Protein AF-A0A1S8KPB3-F1 (afdb_monomer_lite)

Sequence (61 aa):
MNIPGRHTADGFVRDGEGYIVLAASSSVGHGTIIDTPFGSQGKVYDTCASCHAGWFDVYTR

Foldseek 3Di:
DDAACFDADPFFTAGNVGAFEKEFAPVDDAQDWADDPSPHIHGYHHYDPPHDRPDIDTHGD

Organism: NCBI:txid29394

pLDDT: mean 95.96, std 4.18, range [69.75, 98.56]

Radius of gyration: 10.57 Å; chains: 1; bounding box: 24×18×26 Å

Secondary structure (DSSP, 8-state):
---TT-EEETTEEE-TT-PEEEEE-TTS-TT-EE--TTSS-EEEEEE-TT--TT-EEEPB-

Structure (mmCIF, N/CA/C/O backbone):
data_AF-A0A1S8KPB3-F1
#
_entry.id   AF-A0A1S8KPB3-F1
#
loop_
_atom_site.group_PDB
_atom_site.id
_atom_site.type_symbol
_atom_site.label_atom_id
_atom_site.label_alt_id
_atom_site.label_comp_id
_atom_site.label_asym_id
_atom_site.label_entity_id
_atom_site.label_seq_id
_atom_site.pdbx_PDB_ins_code
_atom_site.Cartn_x
_atom_site.Cartn_y
_atom_site.Cartn_z
_atom_site.occupancy
_atom_site.B_iso_or_equiv
_atom_site.auth_seq_id
_atom_site.auth_comp_id
_atom_site.auth_asym_id
_atom_site.auth_atom_id
_atom_site.pdbx_PDB_model_num
ATOM 1 N N . MET A 1 1 ? 11.841 -2.769 6.724 1.00 69.75 1 MET A N 1
ATOM 2 C CA . MET A 1 1 ? 10.820 -1.846 6.193 1.00 69.75 1 MET A CA 1
ATOM 3 C C . MET A 1 1 ? 10.326 -0.966 7.332 1.00 69.75 1 MET A C 1
ATOM 5 O O . MET A 1 1 ? 9.925 -1.503 8.359 1.00 69.75 1 MET A O 1
ATOM 9 N N . ASN A 1 2 ? 10.445 0.356 7.204 1.00 90.12 2 ASN A N 1
ATOM 10 C CA . ASN A 1 2 ? 9.992 1.304 8.223 1.00 90.12 2 ASN A CA 1
ATOM 11 C C . ASN A 1 2 ? 8.647 1.894 7.777 1.00 90.12 2 ASN A C 1
ATOM 13 O O . ASN A 1 2 ? 8.622 2.704 6.856 1.00 90.12 2 ASN A O 1
ATOM 17 N N . ILE A 1 3 ? 7.549 1.449 8.392 1.00 96.25 3 ILE A N 1
ATOM 18 C CA . ILE A 1 3 ? 6.195 1.963 8.139 1.00 96.25 3 ILE A CA 1
ATOM 19 C C . ILE A 1 3 ? 5.823 2.841 9.343 1.00 96.25 3 ILE A C 1
ATOM 21 O O . ILE A 1 3 ? 5.625 2.301 10.438 1.00 96.25 3 ILE A O 1
ATOM 25 N N . PRO A 1 4 ? 5.754 4.174 9.192 1.00 96.75 4 PRO A N 1
ATOM 26 C CA . PRO A 1 4 ? 5.393 5.067 10.290 1.00 96.75 4 PRO A CA 1
ATOM 27 C C . PRO A 1 4 ? 4.014 4.720 10.856 1.00 96.75 4 PRO A C 1
ATOM 29 O O . PRO A 1 4 ? 3.065 4.547 10.099 1.00 96.75 4 PRO A O 1
ATOM 32 N N . GLY A 1 5 ? 3.900 4.601 12.182 1.00 97.50 5 GLY A N 1
ATOM 33 C CA . GLY A 1 5 ? 2.621 4.314 12.846 1.00 97.50 5 GLY A CA 1
ATOM 34 C C . GLY A 1 5 ? 2.007 2.950 12.505 1.00 97.50 5 GLY A C 1
ATOM 35 O O . GLY A 1 5 ? 0.789 2.796 12.593 1.00 97.50 5 GLY A O 1
ATOM 36 N N . ARG A 1 6 ? 2.832 1.969 12.106 1.00 97.50 6 ARG A N 1
ATOM 37 C CA . ARG A 1 6 ? 2.382 0.621 11.741 1.00 97.50 6 ARG A CA 1
ATOM 38 C C . ARG A 1 6 ? 1.471 0.017 12.809 1.00 97.50 6 ARG A C 1
ATOM 40 O O . ARG A 1 6 ? 1.904 -0.218 13.937 1.00 97.50 6 ARG A O 1
ATOM 47 N N . HIS A 1 7 ? 0.258 -0.334 12.415 1.00 97.44 7 HIS A N 1
ATOM 48 C CA . HIS A 1 7 ? -0.693 -1.055 13.255 1.00 97.44 7 HIS A CA 1
ATOM 49 C C . HIS A 1 7 ? -1.542 -2.009 12.406 1.00 97.44 7 HIS A C 1
ATOM 51 O O . HIS A 1 7 ? -1.355 -2.114 11.194 1.00 97.44 7 HIS A O 1
ATOM 57 N N . THR A 1 8 ? -2.447 -2.741 13.052 1.00 97.88 8 THR A N 1
ATOM 58 C CA . THR A 1 8 ? -3.423 -3.604 12.380 1.00 97.88 8 THR A CA 1
ATOM 59 C C . THR A 1 8 ? -4.825 -3.095 12.687 1.00 97.88 8 THR A C 1
ATOM 61 O O . THR A 1 8 ? -5.143 -2.881 13.856 1.00 97.88 8 THR A O 1
ATOM 64 N N . ALA A 1 9 ? -5.655 -2.938 11.658 1.00 96.81 9 ALA A N 1
ATOM 65 C CA . ALA A 1 9 ? -7.084 -2.666 11.793 1.00 96.81 9 ALA A CA 1
ATOM 66 C C . ALA A 1 9 ? -7.847 -3.274 10.608 1.00 96.81 9 ALA A C 1
ATOM 68 O O . ALA A 1 9 ? -7.348 -3.272 9.480 1.00 96.81 9 ALA A O 1
ATOM 69 N N . ASP A 1 10 ? -9.040 -3.806 10.877 1.00 95.19 10 ASP A N 1
ATOM 70 C CA . ASP A 1 10 ? -9.924 -4.457 9.893 1.00 95.19 10 ASP A CA 1
ATOM 71 C C . ASP A 1 10 ? -9.269 -5.616 9.116 1.00 95.19 10 ASP A C 1
ATOM 73 O O . ASP A 1 10 ? -9.575 -5.850 7.952 1.00 95.19 10 ASP A O 1
ATOM 77 N N . GLY A 1 11 ? -8.334 -6.334 9.750 1.00 96.81 11 GLY A N 1
ATOM 78 C CA . GLY A 1 11 ? -7.592 -7.447 9.135 1.00 96.81 11 GLY A CA 1
ATOM 79 C C . GLY A 1 11 ? -6.404 -7.026 8.261 1.00 96.81 11 GLY A C 1
ATOM 80 O O . GLY A 1 11 ? -5.685 -7.881 7.743 1.00 96.81 11 GLY A O 1
ATOM 81 N N . PHE A 1 12 ? -6.145 -5.723 8.127 1.00 98.06 12 PHE A N 1
ATOM 82 C CA . PHE A 1 12 ? -5.053 -5.184 7.319 1.00 98.06 12 PHE A CA 1
ATOM 83 C C . PHE A 1 12 ? -3.962 -4.559 8.182 1.00 98.06 12 PHE A C 1
ATOM 85 O O . PHE A 1 12 ? -4.227 -3.947 9.220 1.00 98.06 12 PHE A O 1
ATOM 92 N N . VAL A 1 13 ? -2.716 -4.676 7.731 1.00 98.19 13 VAL A N 1
ATOM 93 C CA . VAL A 1 13 ? -1.619 -3.844 8.223 1.00 98.19 13 VAL A CA 1
ATOM 94 C C . VAL A 1 13 ? -1.774 -2.457 7.606 1.00 98.19 13 VAL A C 1
ATOM 96 O O . VAL A 1 13 ? -1.912 -2.327 6.389 1.00 98.19 13 VAL A O 1
ATOM 99 N N . ARG A 1 14 ? -1.732 -1.424 8.445 1.00 98.06 14 ARG A N 1
ATOM 100 C CA . ARG A 1 14 ? -1.913 -0.024 8.053 1.00 98.06 14 ARG A CA 1
ATOM 101 C C . ARG A 1 14 ? -0.769 0.857 8.549 1.00 98.06 14 ARG A C 1
ATOM 103 O O . ARG A 1 14 ? -0.099 0.505 9.526 1.00 98.06 14 ARG A O 1
ATOM 110 N N . ASP A 1 15 ? -0.542 1.983 7.878 1.00 98.00 15 ASP A N 1
ATOM 111 C CA . ASP A 1 15 ? 0.318 3.064 8.375 1.00 98.00 15 ASP A CA 1
ATOM 112 C C . ASP A 1 15 ? -0.421 3.955 9.395 1.00 98.00 15 ASP A C 1
ATOM 114 O O . ASP A 1 15 ? -1.610 3.775 9.652 1.00 98.00 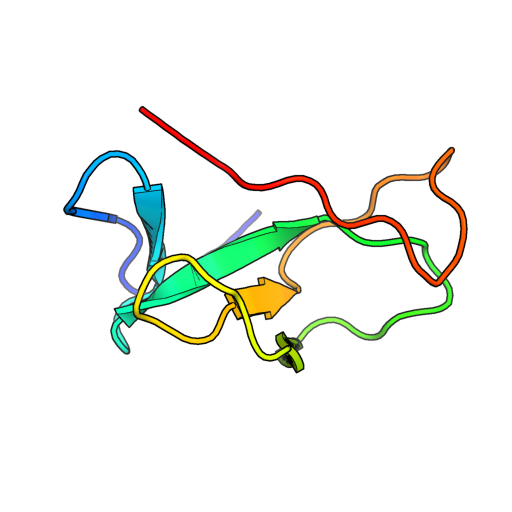15 ASP A O 1
ATOM 118 N N . GLY A 1 16 ? 0.279 4.918 9.998 1.00 98.06 16 GLY A N 1
ATOM 119 C CA . GLY A 1 16 ? -0.288 5.828 10.999 1.00 98.06 16 GLY A CA 1
ATOM 120 C C . GLY A 1 16 ? -1.358 6.792 10.476 1.00 98.06 16 GLY A C 1
ATOM 121 O O . GLY A 1 16 ? -2.076 7.376 11.281 1.00 98.06 16 GLY A O 1
ATOM 122 N N . GLU A 1 17 ? -1.480 6.952 9.158 1.00 97.75 17 GLU A N 1
ATOM 123 C CA . GLU A 1 17 ? -2.526 7.753 8.509 1.00 97.75 17 GLU A CA 1
ATOM 124 C C . GLU A 1 17 ? -3.745 6.894 8.121 1.00 97.75 17 GLU A C 1
ATOM 126 O O . GLU A 1 17 ? -4.772 7.426 7.706 1.00 97.75 17 GLU A O 1
ATOM 131 N N . GLY A 1 18 ? -3.656 5.570 8.290 1.00 97.44 18 GLY A N 1
ATOM 132 C CA . GLY A 1 18 ? -4.733 4.616 8.037 1.00 97.44 18 GLY A CA 1
ATOM 133 C C . GLY A 1 18 ? -4.683 3.942 6.664 1.00 97.44 18 GLY A C 1
ATOM 134 O O . GLY A 1 18 ? -5.571 3.133 6.375 1.00 97.44 18 GLY A O 1
ATOM 135 N N . TYR A 1 19 ? -3.665 4.206 5.836 1.00 98.44 19 TYR A N 1
ATOM 136 C CA . TYR A 1 19 ? -3.522 3.555 4.530 1.00 98.44 19 TYR A CA 1
ATOM 137 C C . TYR A 1 19 ? -3.134 2.087 4.686 1.00 98.44 19 TYR A C 1
ATOM 139 O O . TYR A 1 19 ? -2.266 1.748 5.491 1.00 98.44 19 TYR A O 1
ATOM 147 N N . ILE A 1 20 ? -3.736 1.218 3.872 1.00 98.56 20 ILE A N 1
ATOM 148 C CA . ILE A 1 20 ? -3.377 -0.203 3.801 1.00 98.56 20 ILE A CA 1
ATOM 149 C C . ILE A 1 20 ? -1.962 -0.335 3.232 1.00 98.56 20 ILE A C 1
ATOM 151 O O . ILE A 1 20 ? -1.629 0.265 2.212 1.00 98.56 20 ILE A O 1
ATOM 155 N N . VAL A 1 21 ? -1.117 -1.130 3.879 1.00 98.44 21 VAL A N 1
ATOM 156 C CA . VAL A 1 21 ? 0.261 -1.346 3.432 1.00 98.44 21 VAL A CA 1
ATOM 157 C C . VAL A 1 21 ? 0.274 -2.278 2.224 1.00 98.44 21 VAL A C 1
ATOM 159 O O . VAL A 1 21 ? -0.213 -3.410 2.303 1.00 98.44 21 VAL A O 1
ATOM 162 N N . LEU A 1 22 ? 0.860 -1.796 1.126 1.00 98.19 22 LEU A N 1
ATOM 163 C CA . LEU A 1 22 ? 0.990 -2.536 -0.126 1.00 98.19 22 LEU A CA 1
ATOM 164 C C . LEU A 1 22 ? 2.457 -2.827 -0.472 1.00 98.19 22 LEU A C 1
ATOM 166 O O . LEU A 1 22 ? 3.333 -1.983 -0.244 1.00 98.19 22 LEU A O 1
ATOM 170 N N . ALA A 1 23 ? 2.697 -3.972 -1.112 1.00 98.00 23 ALA A N 1
ATOM 171 C CA . ALA A 1 23 ? 3.858 -4.163 -1.978 1.00 98.00 23 ALA A CA 1
ATOM 172 C C . ALA A 1 23 ? 3.439 -4.064 -3.445 1.00 98.00 23 ALA A C 1
ATOM 174 O O . ALA A 1 23 ? 2.333 -4.465 -3.807 1.00 98.00 23 ALA A O 1
ATOM 175 N N . ALA A 1 24 ? 4.321 -3.546 -4.292 1.00 97.88 24 ALA A N 1
ATOM 176 C CA . ALA A 1 24 ? 4.067 -3.408 -5.724 1.00 97.88 24 ALA A CA 1
ATOM 177 C C . ALA A 1 24 ? 5.312 -3.754 -6.548 1.00 97.88 24 ALA A C 1
ATOM 179 O O . ALA A 1 24 ? 6.406 -3.916 -6.007 1.00 97.88 24 ALA A O 1
ATOM 180 N N . SER A 1 25 ? 5.156 -3.858 -7.868 1.00 97.56 25 SER A N 1
ATOM 181 C CA . SER A 1 25 ? 6.294 -3.958 -8.791 1.00 97.56 25 SER A CA 1
ATOM 182 C C . SER A 1 25 ? 7.289 -2.807 -8.590 1.00 97.56 25 SER A C 1
ATOM 184 O O . SER A 1 25 ? 6.893 -1.700 -8.232 1.00 97.56 25 SER A O 1
ATOM 186 N N . SER A 1 26 ? 8.569 -3.022 -8.906 1.00 96.00 26 SER A N 1
ATOM 187 C CA . SER A 1 26 ? 9.612 -1.985 -8.809 1.00 96.00 26 SER A CA 1
ATOM 188 C C . SER A 1 26 ? 9.377 -0.770 -9.718 1.00 96.00 26 SER A C 1
ATOM 190 O O . SER A 1 26 ? 10.004 0.270 -9.528 1.00 96.00 26 SER A O 1
ATOM 192 N N . SER A 1 27 ? 8.466 -0.875 -10.691 1.00 95.69 27 SER A N 1
ATOM 193 C CA . SER A 1 27 ? 8.016 0.249 -11.517 1.00 95.69 27 SER A CA 1
ATOM 194 C C . SER A 1 27 ? 7.033 1.190 -10.806 1.00 95.69 27 SER A C 1
ATOM 196 O O . SER A 1 27 ? 6.712 2.243 -11.353 1.00 95.69 27 SER A O 1
ATOM 198 N N . VAL A 1 28 ? 6.514 0.815 -9.631 1.00 96.81 28 VAL A N 1
ATOM 199 C CA . VAL A 1 28 ? 5.603 1.632 -8.821 1.00 96.81 28 VAL A CA 1
ATOM 200 C C . VAL A 1 28 ? 6.376 2.206 -7.637 1.00 96.81 28 VAL A C 1
ATOM 202 O O . VAL A 1 28 ? 7.028 1.484 -6.888 1.00 96.81 28 VAL A O 1
ATOM 205 N N . GLY A 1 29 ? 6.325 3.528 -7.483 1.00 95.81 29 GLY A N 1
ATOM 206 C CA . GLY A 1 29 ? 7.099 4.233 -6.469 1.00 95.81 29 GLY A CA 1
ATOM 207 C C . GLY A 1 29 ? 6.632 3.951 -5.039 1.00 95.81 29 GLY A C 1
ATOM 208 O O . GLY A 1 29 ? 5.443 3.817 -4.755 1.00 95.81 29 GLY A O 1
ATOM 209 N N . HIS A 1 30 ? 7.584 3.937 -4.107 1.00 96.25 30 HIS A N 1
ATOM 210 C CA . HIS A 1 30 ? 7.288 3.986 -2.677 1.00 96.25 30 HIS A CA 1
ATOM 211 C C . HIS A 1 30 ? 6.491 5.260 -2.341 1.00 96.25 30 HIS A C 1
ATOM 213 O O . HIS A 1 30 ? 6.840 6.353 -2.789 1.00 96.25 30 HIS A O 1
ATOM 219 N N . GLY A 1 31 ? 5.430 5.132 -1.546 1.00 97.69 31 GLY A N 1
ATOM 220 C CA . GLY A 1 31 ? 4.503 6.210 -1.202 1.00 97.69 31 GLY A CA 1
ATOM 221 C C 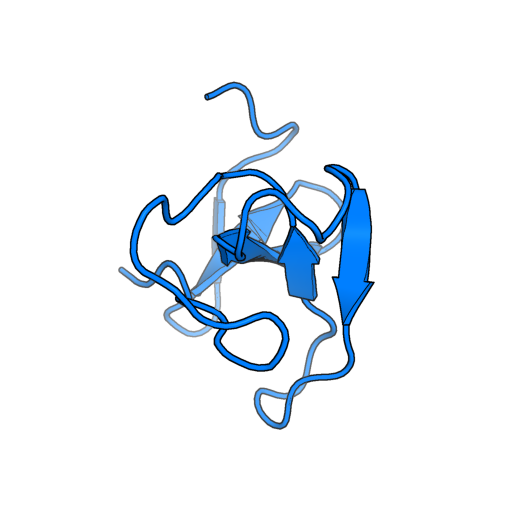. GLY A 1 31 ? 3.363 6.424 -2.202 1.00 97.69 31 GLY A C 1
ATOM 222 O O . GLY A 1 31 ? 2.476 7.226 -1.914 1.00 97.69 31 GLY A O 1
ATOM 223 N N . THR A 1 32 ? 3.336 5.720 -3.341 1.00 98.06 32 THR A N 1
ATOM 224 C CA . THR A 1 32 ? 2.197 5.780 -4.268 1.00 98.06 32 THR A CA 1
ATOM 225 C C . THR A 1 32 ? 0.917 5.328 -3.564 1.00 98.06 32 THR A C 1
ATOM 227 O O . THR A 1 32 ? 0.895 4.274 -2.926 1.00 98.06 32 THR A O 1
ATOM 230 N N . ILE A 1 33 ? -0.138 6.134 -3.695 1.00 98.38 33 ILE A N 1
ATOM 231 C CA . ILE A 1 33 ? -1.471 5.858 -3.153 1.00 98.38 33 ILE A CA 1
ATOM 232 C C . ILE A 1 33 ? -2.316 5.190 -4.238 1.00 98.38 33 ILE A C 1
ATOM 234 O O . ILE A 1 33 ? -2.334 5.653 -5.379 1.00 98.38 33 ILE A O 1
ATOM 238 N N . ILE A 1 34 ? -3.001 4.106 -3.879 1.00 97.44 34 ILE A N 1
ATOM 239 C CA . ILE A 1 34 ? -3.814 3.282 -4.776 1.00 97.44 34 ILE A CA 1
ATOM 240 C C . ILE A 1 34 ? -5.206 3.100 -4.167 1.00 97.44 34 ILE A C 1
ATOM 242 O O . ILE A 1 34 ? -5.337 2.793 -2.978 1.00 97.44 34 ILE A O 1
ATOM 246 N N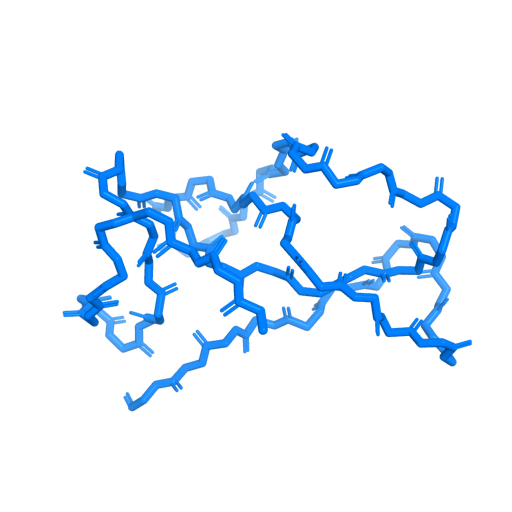 . AS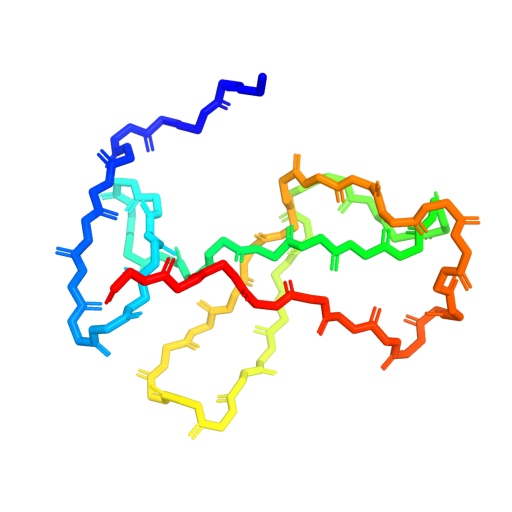P A 1 35 ? -6.249 3.255 -4.980 1.00 97.88 35 ASP A N 1
ATOM 247 C CA . ASP A 1 35 ? -7.611 2.930 -4.563 1.00 97.88 35 ASP A CA 1
ATOM 248 C C . ASP A 1 35 ? -7.766 1.421 -4.389 1.00 97.88 35 ASP A C 1
ATOM 250 O O . ASP A 1 35 ? -7.346 0.631 -5.236 1.00 97.88 35 ASP A O 1
ATOM 254 N N . THR A 1 36 ? -8.393 1.010 -3.288 1.00 96.75 36 THR A N 1
ATOM 255 C CA . THR A 1 36 ? -8.658 -0.403 -3.017 1.00 96.75 36 THR A CA 1
ATOM 256 C C . THR A 1 36 ? -10.144 -0.630 -2.757 1.00 96.75 36 THR A C 1
ATOM 258 O O . THR A 1 36 ? -10.826 0.258 -2.236 1.00 96.75 36 THR A O 1
ATOM 261 N N . PRO A 1 37 ? -10.667 -1.831 -3.051 1.00 96.81 37 PRO A N 1
ATOM 262 C CA . PRO A 1 37 ? -12.047 -2.180 -2.734 1.00 96.81 37 PRO A CA 1
ATOM 263 C C . PRO A 1 37 ? -12.261 -2.496 -1.240 1.00 96.81 37 PRO A C 1
ATOM 265 O O . PRO A 1 37 ? -13.350 -2.915 -0.860 1.00 96.81 37 PRO A O 1
ATOM 268 N N . PHE A 1 38 ? -11.251 -2.311 -0.380 1.00 96.06 38 PHE A N 1
ATOM 269 C CA . PHE A 1 38 ? -11.268 -2.721 1.031 1.00 96.06 38 PHE A CA 1
ATOM 270 C C . PHE A 1 38 ? -11.723 -1.611 1.993 1.00 96.06 38 PHE A C 1
ATOM 272 O O . PHE A 1 38 ? -11.505 -1.697 3.198 1.00 96.06 38 PHE A O 1
ATOM 279 N N . GLY A 1 39 ? -12.333 -0.543 1.470 1.00 93.00 39 GLY A N 1
ATOM 280 C CA . GLY A 1 39 ? -12.841 0.574 2.275 1.00 93.00 39 GLY A CA 1
ATOM 281 C C . GLY A 1 39 ? -11.769 1.555 2.761 1.00 93.00 39 GLY A C 1
ATOM 282 O O . GLY A 1 39 ? -12.059 2.447 3.554 1.00 93.00 39 GLY A O 1
ATOM 283 N N . SER A 1 40 ? -10.521 1.423 2.312 1.00 96.31 40 SER A N 1
ATOM 284 C CA . SER A 1 40 ? -9.445 2.391 2.560 1.00 96.31 40 SER A CA 1
ATOM 285 C C . SER A 1 40 ? -8.442 2.368 1.413 1.00 96.31 40 SER A C 1
ATOM 287 O O . SER A 1 40 ? -8.224 1.325 0.800 1.00 96.31 40 SER A O 1
ATOM 289 N N . GLN A 1 41 ? -7.821 3.505 1.111 1.00 98.44 41 GLN A N 1
ATOM 290 C CA . GLN A 1 41 ? -6.742 3.535 0.126 1.00 98.44 41 GLN A CA 1
ATOM 291 C C . GLN A 1 41 ? -5.516 2.780 0.655 1.00 98.44 41 GLN A C 1
ATOM 293 O O . GLN A 1 41 ? -5.294 2.682 1.865 1.00 98.44 41 GLN A O 1
ATOM 298 N N . GLY A 1 42 ? -4.721 2.237 -0.259 1.00 98.31 42 GLY A N 1
ATOM 299 C CA . GLY A 1 42 ? -3.445 1.614 0.049 1.00 98.31 42 GLY A CA 1
ATOM 300 C C . GLY A 1 42 ? -2.282 2.534 -0.293 1.00 98.31 42 GLY A C 1
ATOM 301 O O . GLY A 1 42 ? -2.400 3.391 -1.166 1.00 98.31 42 GLY A O 1
ATOM 302 N N . LYS A 1 43 ? -1.153 2.349 0.387 1.00 98.50 43 LYS A N 1
ATOM 303 C CA . LYS A 1 43 ? 0.094 3.070 0.136 1.00 98.50 43 LYS A CA 1
ATOM 304 C C . LYS A 1 43 ? 1.225 2.062 -0.044 1.00 98.50 43 LYS A C 1
ATOM 306 O O . LYS A 1 43 ? 1.390 1.144 0.763 1.00 98.50 43 LYS A O 1
ATOM 311 N N . VAL A 1 44 ? 1.982 2.212 -1.127 1.00 98.00 44 VAL A N 1
ATOM 312 C CA . VAL A 1 44 ? 3.089 1.309 -1.462 1.00 98.00 44 VAL A CA 1
ATOM 313 C C . VAL A 1 44 ? 4.251 1.561 -0.513 1.00 98.00 44 VAL A C 1
ATOM 315 O O . VAL A 1 44 ? 4.812 2.654 -0.500 1.00 98.00 44 VAL A O 1
ATOM 318 N N . TYR A 1 45 ? 4.629 0.546 0.257 1.00 98.00 45 TYR A N 1
ATOM 319 C CA . TYR A 1 45 ? 5.782 0.613 1.151 1.00 98.00 45 TYR A CA 1
ATOM 320 C C . TYR A 1 45 ? 6.861 -0.439 0.848 1.00 98.00 45 TYR A C 1
ATOM 322 O O . TYR A 1 45 ? 7.984 -0.323 1.342 1.00 98.00 45 TYR A O 1
ATOM 330 N N . ASP A 1 46 ? 6.526 -1.486 0.092 1.00 97.25 46 ASP A N 1
ATOM 331 C CA . ASP A 1 46 ? 7.442 -2.587 -0.214 1.00 97.25 46 ASP A CA 1
ATOM 332 C C . ASP A 1 46 ? 7.485 -2.888 -1.714 1.00 97.25 46 ASP A C 1
ATOM 334 O O . ASP A 1 46 ? 6.640 -2.439 -2.494 1.00 97.25 46 ASP A O 1
ATOM 338 N N . THR A 1 47 ? 8.486 -3.661 -2.120 1.00 96.62 47 THR A N 1
ATOM 339 C CA . THR A 1 47 ? 8.676 -4.092 -3.505 1.00 96.62 47 THR A CA 1
ATOM 340 C C . THR A 1 47 ? 8.436 -5.592 -3.645 1.00 96.62 47 THR A C 1
ATOM 342 O O . THR A 1 47 ? 9.151 -6.407 -3.068 1.00 96.62 47 THR A O 1
ATOM 345 N N . CYS A 1 48 ? 7.492 -5.966 -4.504 1.00 95.19 48 CYS A N 1
ATOM 346 C CA . CYS A 1 48 ? 7.348 -7.316 -5.026 1.00 95.19 48 CYS A CA 1
ATOM 347 C C . CYS A 1 48 ? 8.143 -7.444 -6.337 1.00 95.19 48 CYS A C 1
ATOM 349 O O . CYS A 1 48 ? 7.699 -7.021 -7.407 1.00 95.19 48 CYS A O 1
ATOM 351 N N . ALA A 1 49 ? 9.330 -8.054 -6.268 1.00 92.50 49 ALA A N 1
ATOM 352 C CA . ALA A 1 49 ? 10.256 -8.152 -7.404 1.00 92.50 49 ALA A CA 1
ATOM 353 C C . ALA A 1 49 ? 9.719 -8.967 -8.598 1.00 92.50 49 ALA A C 1
ATOM 355 O O . ALA A 1 49 ? 10.227 -8.835 -9.707 1.00 92.50 49 ALA A O 1
ATOM 356 N N . SER A 1 50 ? 8.717 -9.823 -8.375 1.00 93.38 50 SER A N 1
ATOM 357 C CA . SER A 1 50 ? 8.106 -10.676 -9.408 1.00 93.38 50 SER A CA 1
ATOM 358 C C . SER A 1 50 ? 6.696 -10.232 -9.816 1.00 93.38 50 SER A C 1
ATOM 360 O O . SER A 1 50 ? 6.064 -10.903 -10.627 1.00 93.38 50 SER A O 1
ATOM 362 N N . CYS A 1 51 ? 6.193 -9.116 -9.279 1.00 92.06 51 CYS A N 1
ATOM 363 C CA . CYS A 1 51 ? 4.863 -8.608 -9.602 1.00 92.06 51 CYS A CA 1
ATOM 364 C C . CYS A 1 51 ? 4.881 -7.753 -10.874 1.00 92.06 51 CYS A C 1
ATOM 366 O O . CYS A 1 51 ? 5.798 -6.959 -11.111 1.00 92.06 51 CYS A O 1
ATOM 368 N N . HIS A 1 52 ? 3.820 -7.864 -11.673 1.00 92.81 52 HIS A N 1
ATOM 369 C CA . HIS A 1 52 ? 3.549 -6.930 -12.763 1.00 92.81 52 HIS A CA 1
ATOM 370 C C . HIS A 1 52 ? 3.036 -5.587 -12.220 1.00 92.81 52 HIS A C 1
ATOM 372 O O . HIS A 1 52 ? 2.558 -5.507 -11.092 1.00 92.81 52 HIS A O 1
ATOM 378 N N . ALA A 1 53 ? 3.098 -4.522 -13.025 1.00 87.44 53 ALA A N 1
ATOM 379 C CA . ALA A 1 53 ? 2.777 -3.160 -12.577 1.00 87.44 53 ALA A CA 1
ATOM 380 C C . ALA A 1 53 ? 1.345 -2.975 -12.025 1.00 87.44 53 ALA A C 1
ATOM 382 O O . ALA A 1 53 ? 1.112 -2.061 -11.244 1.00 87.44 53 ALA A O 1
ATOM 383 N N . GLY A 1 54 ? 0.395 -3.830 -12.420 1.00 91.81 54 GLY A N 1
ATOM 384 C CA . GLY A 1 54 ? -0.983 -3.810 -11.915 1.00 91.81 54 GLY A CA 1
ATOM 385 C C . GLY A 1 54 ? -1.252 -4.765 -10.750 1.00 91.81 54 GLY A C 1
ATOM 386 O O . GLY A 1 54 ? -2.413 -4.975 -10.409 1.00 91.81 54 GLY A O 1
ATOM 387 N N . TRP A 1 55 ? -0.223 -5.414 -10.200 1.00 95.44 55 TRP A N 1
ATOM 388 C CA . TRP A 1 55 ? -0.351 -6.387 -9.116 1.00 95.44 55 TRP A CA 1
ATOM 389 C C . TRP A 1 55 ? 0.166 -5.786 -7.813 1.00 95.44 55 TRP A C 1
ATOM 391 O O . TRP A 1 55 ? 1.275 -5.252 -7.763 1.00 95.44 55 TRP A O 1
ATOM 401 N N . PHE A 1 56 ? -0.654 -5.898 -6.772 1.00 97.62 56 PHE A N 1
ATOM 402 C CA . PHE A 1 56 ? -0.388 -5.335 -5.457 1.00 97.62 56 PHE A CA 1
ATOM 403 C C . PHE A 1 56 ? -0.632 -6.399 -4.393 1.00 97.62 56 PHE A C 1
ATOM 405 O O . PHE A 1 56 ? -1.740 -6.930 -4.301 1.00 97.62 56 PHE A O 1
ATOM 412 N N . ASP A 1 57 ? 0.381 -6.674 -3.577 1.00 97.31 57 ASP A N 1
ATOM 413 C CA . ASP A 1 57 ? 0.219 -7.536 -2.410 1.00 97.31 57 ASP A CA 1
ATOM 414 C C . ASP A 1 57 ? -0.271 -6.700 -1.233 1.00 97.31 57 ASP A C 1
ATOM 416 O O . ASP A 1 57 ? 0.291 -5.649 -0.916 1.00 97.31 57 ASP A O 1
ATOM 420 N N . VAL A 1 58 ? -1.312 -7.188 -0.566 1.00 97.56 58 VAL A N 1
ATOM 421 C CA . VAL A 1 58 ? -1.895 -6.556 0.618 1.00 97.56 58 VAL A CA 1
ATOM 422 C C . VAL A 1 58 ? -1.362 -7.242 1.867 1.00 97.56 58 VAL A C 1
ATOM 424 O O . VAL A 1 58 ? -1.453 -8.462 2.001 1.00 97.56 58 VA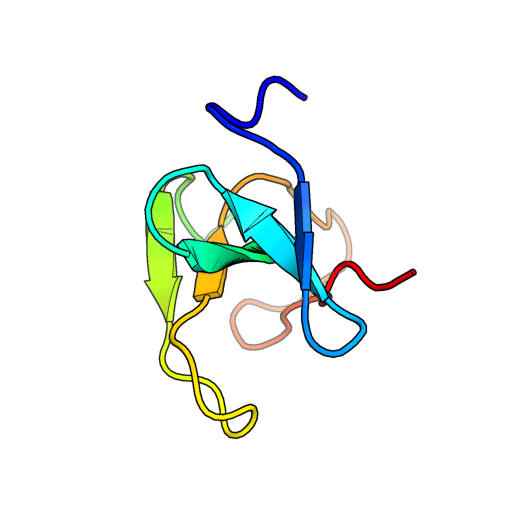L A O 1
ATOM 427 N N . TYR A 1 59 ? -0.838 -6.462 2.810 1.00 97.19 59 TYR A N 1
ATOM 428 C CA . TYR A 1 59 ? -0.319 -7.007 4.062 1.00 97.19 59 T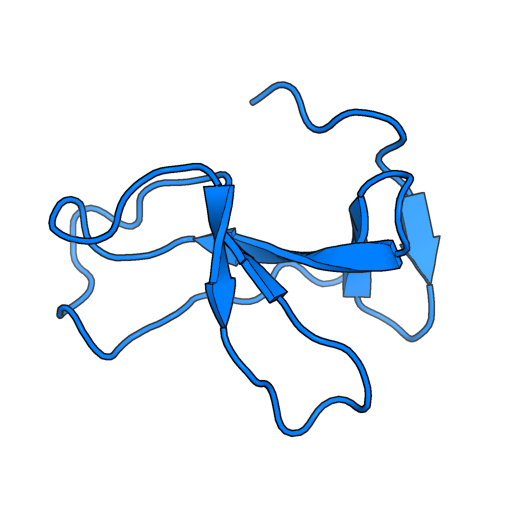YR A CA 1
ATOM 429 C C . TYR A 1 59 ? -1.483 -7.169 5.048 1.00 97.19 59 TYR A C 1
ATOM 431 O O . TYR A 1 59 ? -2.134 -6.190 5.412 1.00 97.19 59 TYR A O 1
ATOM 439 N N . THR A 1 60 ? -1.736 -8.396 5.503 1.00 96.75 60 THR A N 1
ATOM 440 C CA . THR A 1 60 ? -2.825 -8.738 6.437 1.00 96.75 60 THR A CA 1
ATOM 441 C C . THR A 1 60 ? -2.293 -9.267 7.774 1.00 96.75 60 THR A C 1
ATOM 443 O O . THR A 1 60 ? -1.090 -9.518 7.919 1.00 96.75 60 THR A O 1
ATOM 446 N N . ARG A 1 61 ? -3.173 -9.407 8.776 1.00 87.81 61 ARG A N 1
ATOM 447 C CA . ARG A 1 61 ? -2.898 -10.115 10.037 1.00 87.81 61 ARG A CA 1
ATOM 448 C C . ARG A 1 61 ? -4.139 -10.820 10.571 1.00 87.81 61 ARG A C 1
ATOM 450 O O . ARG A 1 61 ? -5.229 -10.222 10.464 1.00 87.81 61 ARG A O 1
#